Protein AF-A0AAW0FMH1-F1 (afdb_monomer)

Radius of gyration: 12.46 Å; Cα contacts (8 Å, |Δi|>4): 25; chains: 1; bounding box: 28×21×32 Å

Mean predicted aligned error: 6.91 Å

Organism: NCBI:txid2478898

Secondary structure (DSSP, 8-state):
--S-TTTSSSTTS--GGGSEETTEE-TTS--HHHHHS--GGGS-TTSTT-

pLDDT: mean 78.98, std 9.87, range [50.97, 91.75]

Nearest PDB structures (foldseek):
  6iq5-assembly2_B  TM=5.862E-01  e=2.066E-01  Homo sapiens
  3lc4-assembly2_B  TM=6.205E-01  e=4.382E-01  Homo sapiens
  6vlt-assembly6_F  TM=6.104E-01  e=4.382E-01  Homo sapiens
  6udl-assembly2_B  TM=5.281E-01  e=1.972E+00  Homo sapiens

Foldseek 3Di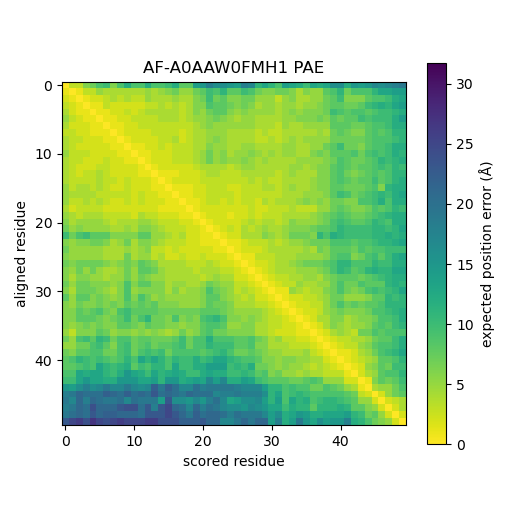:
DQQPCVLPPVSVDDDPVSQDDPNHGDPVHDDVQCVPQNDDPRGPPPPVPD

Solvent-accessible surface area (backbone atoms only — not comparable to full-atom values): 3421 Å² total; per-residue (Å²): 124,82,64,37,55,90,85,28,71,65,49,92,56,94,60,71,65,77,50,42,48,96,92,36,76,37,85,89,46,82,61,65,60,50,70,73,46,42,65,73,103,74,26,59,85,78,62,88,82,114

InterPro domains:
  IPR001128 Cytochrome P450 [PF00067] (1-43)
  IPR036396 Cytochrome P450 superfamily [G3DSA:1.10.630.10] (1-44)
  IPR036396 Cytochrome P450 superfamily [SSF48264] (1-43)

Structure (mmCIF, N/CA/C/O backbone):
data_AF-A0AAW0FMH1-F1
#
_entry.id   AF-A0AAW0FMH1-F1
#
loop_
_atom_site.group_PDB
_atom_site.id
_atom_site.type_symbol
_atom_site.label_atom_id
_atom_site.label_alt_id
_atom_site.label_comp_id
_atom_site.label_asym_id
_atom_site.label_entity_id
_atom_site.label_seq_id
_atom_site.pdbx_PDB_ins_code
_atom_site.Cartn_x
_atom_site.Cartn_y
_atom_site.Cartn_z
_atom_site.occupancy
_atom_site.B_iso_or_equiv
_atom_site.auth_seq_id
_atom_site.auth_comp_id
_atom_site.auth_asym_id
_atom_site.auth_atom_id
_atom_site.pdbx_PDB_model_num
ATOM 1 N N . MET A 1 1 ? 6.677 -6.257 -9.684 1.00 65.31 1 MET A N 1
ATOM 2 C CA . MET A 1 1 ? 5.714 -6.567 -8.605 1.00 65.31 1 MET A CA 1
ATOM 3 C C . MET A 1 1 ? 4.828 -5.375 -8.262 1.00 65.31 1 MET A C 1
ATOM 5 O O . MET A 1 1 ? 3.634 -5.586 -8.244 1.00 65.31 1 MET A O 1
ATOM 9 N N . LEU A 1 2 ? 5.345 -4.155 -8.041 1.00 77.50 2 LEU A N 1
ATOM 10 C CA . LEU A 1 2 ? 4.490 -2.980 -7.755 1.00 77.50 2 LEU A CA 1
ATOM 11 C C . LEU A 1 2 ? 4.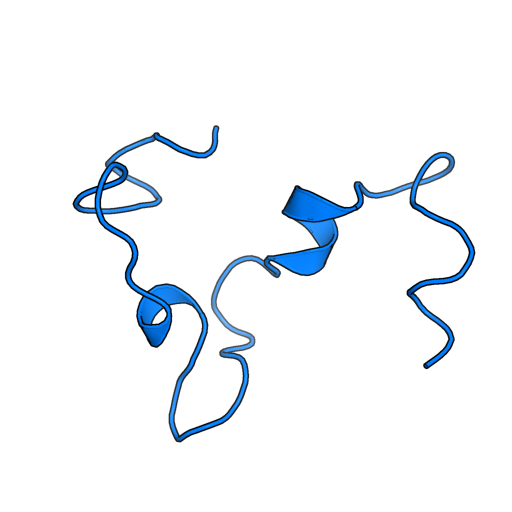057 -2.169 -8.987 1.00 77.50 2 LEU A C 1
ATOM 13 O O . LEU A 1 2 ? 3.125 -1.387 -8.894 1.00 77.50 2 LEU A O 1
ATOM 17 N N . HIS A 1 3 ? 4.698 -2.374 -10.140 1.00 82.94 3 HIS A N 1
ATOM 18 C CA . HIS A 1 3 ? 4.303 -1.746 -11.408 1.00 82.94 3 HIS A CA 1
ATOM 19 C C . HIS A 1 3 ? 3.759 -2.762 -12.417 1.00 82.94 3 HIS A C 1
ATOM 21 O O . HIS A 1 3 ? 3.869 -2.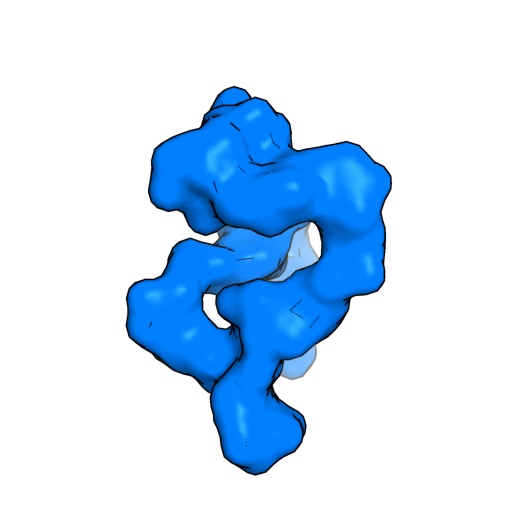548 -13.618 1.00 82.94 3 HIS A O 1
ATOM 27 N N . ASN A 1 4 ? 3.251 -3.914 -11.957 1.00 84.00 4 ASN A N 1
ATOM 28 C CA . ASN A 1 4 ? 2.569 -4.823 -12.876 1.00 84.00 4 ASN A CA 1
ATOM 29 C C . ASN A 1 4 ? 1.220 -4.189 -13.249 1.00 84.00 4 ASN A C 1
ATOM 31 O O . ASN A 1 4 ? 0.399 -4.030 -12.347 1.00 84.00 4 ASN A O 1
ATOM 35 N N . PRO A 1 5 ? 0.974 -3.826 -14.519 1.00 85.88 5 PRO A N 1
ATOM 36 C CA . PRO A 1 5 ? -0.274 -3.182 -14.916 1.00 85.88 5 PRO A CA 1
ATOM 37 C C . PRO A 1 5 ? -1.506 -4.087 -14.765 1.00 85.88 5 PRO A C 1
ATOM 39 O O . PRO A 1 5 ? -2.614 -3.564 -14.687 1.00 85.88 5 PRO A O 1
ATOM 42 N N . GLU A 1 6 ? -1.337 -5.413 -14.681 1.00 85.25 6 GLU A N 1
ATOM 43 C CA . GLU A 1 6 ? -2.441 -6.334 -14.362 1.00 85.25 6 GLU A CA 1
ATOM 44 C C . GLU A 1 6 ? -2.914 -6.191 -12.907 1.00 85.25 6 GLU A C 1
ATOM 46 O O . GLU A 1 6 ? -4.106 -6.296 -12.631 1.00 85.25 6 GLU A O 1
ATOM 51 N N . ASP A 1 7 ? -1.987 -5.915 -11.986 1.00 81.69 7 ASP A N 1
ATOM 52 C CA . ASP A 1 7 ? -2.276 -5.752 -10.557 1.00 81.69 7 ASP A CA 1
ATOM 53 C C . ASP A 1 7 ? -2.574 -4.281 -10.196 1.00 81.69 7 ASP A C 1
ATOM 55 O O . ASP A 1 7 ? -3.379 -3.994 -9.309 1.00 81.69 7 ASP A O 1
ATOM 59 N N . TYR A 1 8 ? -1.922 -3.339 -10.887 1.00 85.25 8 TYR A N 1
ATOM 60 C CA . TYR A 1 8 ? -1.993 -1.896 -10.652 1.00 85.25 8 TYR A CA 1
ATOM 61 C C . TYR A 1 8 ? -2.194 -1.150 -11.980 1.00 85.25 8 TYR A C 1
ATOM 63 O O . TYR A 1 8 ? -1.215 -0.713 -12.588 1.00 85.25 8 TYR A O 1
ATOM 71 N N . PRO A 1 9 ? -3.445 -0.970 -12.439 1.00 87.38 9 PRO A N 1
ATOM 72 C CA . PRO A 1 9 ? -3.735 -0.183 -13.638 1.00 87.38 9 PRO A CA 1
ATOM 73 C C . PRO A 1 9 ? -3.173 1.237 -13.507 1.00 87.38 9 PRO A C 1
ATOM 75 O O . PRO A 1 9 ? -3.345 1.855 -12.465 1.00 87.38 9 PRO A O 1
ATOM 78 N N . ASP A 1 10 ? -2.504 1.778 -14.523 1.00 89.50 10 ASP A N 1
ATOM 79 C CA . ASP A 1 10 ? -1.788 3.067 -14.435 1.00 89.50 10 ASP A CA 1
ATOM 80 C C . ASP A 1 10 ? -0.787 3.114 -13.257 1.00 89.50 10 ASP A C 1
ATOM 82 O O . ASP A 1 10 ? -0.954 3.907 -12.323 1.00 89.50 10 ASP A O 1
ATOM 86 N N . PRO A 1 11 ? 0.238 2.242 -13.247 1.00 86.44 11 PRO A N 1
ATOM 87 C CA . PRO A 1 11 ? 1.103 2.043 -12.081 1.00 86.44 11 PRO A CA 1
ATOM 88 C C . PRO A 1 11 ? 1.966 3.264 -11.729 1.00 86.44 11 PRO A C 1
ATOM 90 O O . PRO A 1 11 ? 2.371 3.408 -10.581 1.00 86.44 11 PRO A O 1
ATOM 93 N N . GLU A 1 12 ? 2.218 4.145 -12.698 1.00 88.50 12 GLU A N 1
ATOM 94 C CA . GLU A 1 12 ? 2.994 5.379 -12.517 1.00 88.50 12 GLU A CA 1
ATOM 95 C C . GLU A 1 12 ? 2.160 6.521 -11.902 1.00 88.50 12 GLU A C 1
ATOM 97 O O . GLU A 1 12 ? 2.702 7.548 -11.496 1.00 88.50 12 GLU A O 1
ATOM 102 N N . GLU A 1 13 ? 0.834 6.362 -11.814 1.00 91.75 13 GLU A N 1
ATOM 103 C CA . GLU A 1 13 ? -0.049 7.361 -11.215 1.00 91.75 13 GLU A CA 1
ATOM 104 C C . GLU A 1 13 ? -0.273 7.089 -9.721 1.00 91.75 13 GLU A C 1
ATOM 106 O O . GLU A 1 13 ? -0.521 5.963 -9.277 1.00 91.75 13 GLU A O 1
ATOM 111 N N . PHE A 1 14 ? -0.257 8.146 -8.911 1.00 88.38 14 PHE A N 1
ATOM 112 C CA . PHE A 1 14 ? -0.618 8.048 -7.500 1.00 88.38 14 PHE A CA 1
ATOM 113 C C . PHE A 1 14 ? -2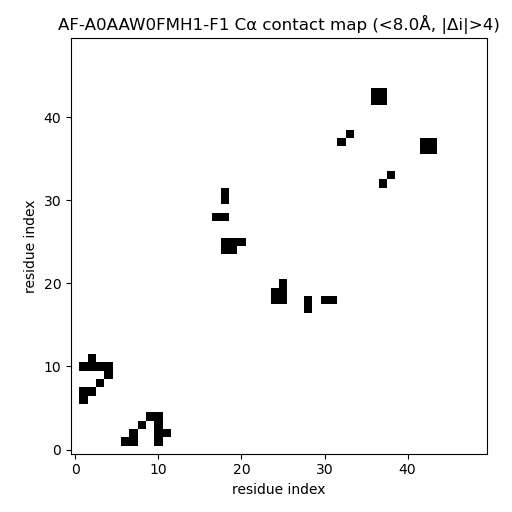.149 8.045 -7.344 1.00 88.38 14 PHE A C 1
ATOM 115 O O . PHE A 1 14 ? -2.773 9.101 -7.403 1.00 88.38 14 PHE A O 1
ATOM 122 N N . LYS A 1 15 ? -2.748 6.858 -7.143 1.00 87.00 15 LYS A N 1
ATOM 123 C CA . LYS A 1 15 ? -4.197 6.668 -6.897 1.00 87.00 15 LYS A 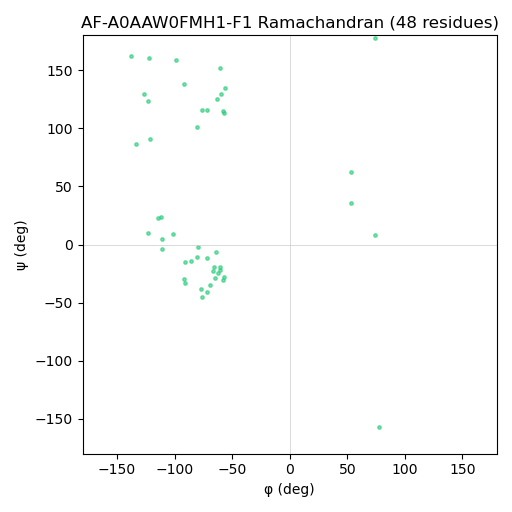CA 1
ATOM 124 C C . LYS A 1 15 ? -4.447 5.962 -5.553 1.00 87.00 15 LYS A C 1
ATOM 126 O O . LYS A 1 15 ? -4.446 4.727 -5.509 1.00 87.00 15 LYS A O 1
ATOM 131 N N . PRO A 1 16 ? -4.616 6.700 -4.440 1.00 86.31 16 PRO A N 1
ATOM 132 C CA . PRO A 1 16 ? -4.936 6.131 -3.125 1.00 86.31 16 PRO A CA 1
ATOM 133 C C . PRO A 1 16 ? -6.212 5.281 -3.111 1.00 86.31 16 PRO A C 1
ATOM 135 O O . PRO A 1 16 ? -6.324 4.337 -2.330 1.00 86.31 16 PRO A O 1
ATOM 138 N N . GLU A 1 17 ? -7.151 5.580 -4.006 1.00 88.19 17 GLU A N 1
ATOM 139 C CA . GLU A 1 17 ? -8.449 4.918 -4.151 1.00 88.19 17 GLU A CA 1
ATOM 140 C C . GLU A 1 17 ? -8.308 3.425 -4.478 1.00 88.19 17 GLU A C 1
ATOM 142 O O . GLU A 1 17 ? -9.222 2.653 -4.212 1.00 88.19 17 GLU A O 1
ATOM 147 N N . ARG A 1 18 ? -7.144 2.982 -4.981 1.00 86.56 18 ARG A N 1
ATOM 148 C CA . ARG A 1 18 ? -6.832 1.553 -5.172 1.00 86.56 18 ARG A CA 1
ATOM 149 C C . ARG A 1 18 ? -6.918 0.744 -3.882 1.00 86.56 18 ARG A C 1
ATOM 151 O O . ARG A 1 18 ? -7.175 -0.453 -3.933 1.00 86.56 18 ARG A O 1
ATOM 158 N N . PHE A 1 19 ? -6.633 1.382 -2.750 1.00 86.94 19 PHE A N 1
ATOM 159 C CA . PHE A 1 19 ? -6.542 0.729 -1.447 1.00 86.94 19 PHE A CA 1
ATOM 160 C C . PHE A 1 19 ? -7.679 1.130 -0.507 1.00 86.94 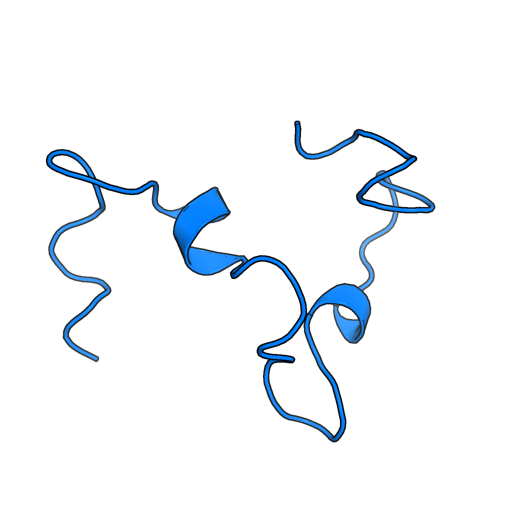19 PHE A C 1
ATOM 162 O O . PHE A 1 19 ? -7.750 0.607 0.603 1.00 86.94 19 PHE A O 1
ATOM 169 N N . ILE A 1 20 ? -8.556 2.053 -0.921 1.00 88.25 20 ILE A N 1
ATOM 170 C CA . ILE A 1 20 ? -9.590 2.650 -0.073 1.00 88.25 20 ILE A CA 1
ATOM 171 C C . ILE A 1 20 ? -10.965 2.426 -0.699 1.00 88.25 20 ILE A C 1
ATOM 173 O O . ILE A 1 20 ? -11.240 2.884 -1.804 1.00 88.25 20 ILE A O 1
ATOM 177 N N . LYS A 1 21 ? -11.864 1.804 0.062 1.00 86.44 21 LYS A N 1
ATOM 178 C CA . LYS A 1 21 ? -13.276 1.628 -0.270 1.00 86.44 21 LYS A CA 1
ATOM 179 C C . LYS A 1 21 ? -14.140 2.156 0.871 1.00 86.44 21 LYS A C 1
ATOM 181 O O . LYS A 1 21 ? -13.906 1.839 2.034 1.00 86.44 21 LYS A O 1
ATOM 186 N N . ASP A 1 22 ? -15.112 3.007 0.547 1.00 87.12 22 ASP A N 1
ATOM 187 C CA . ASP A 1 22 ? -16.023 3.632 1.522 1.00 87.12 22 ASP A CA 1
ATOM 188 C C . ASP A 1 22 ? -15.295 4.358 2.676 1.00 87.12 22 ASP A C 1
ATOM 190 O O . ASP A 1 22 ? -15.718 4.339 3.833 1.00 87.12 22 ASP A O 1
ATOM 194 N N . GLY A 1 23 ? -14.154 4.984 2.363 1.0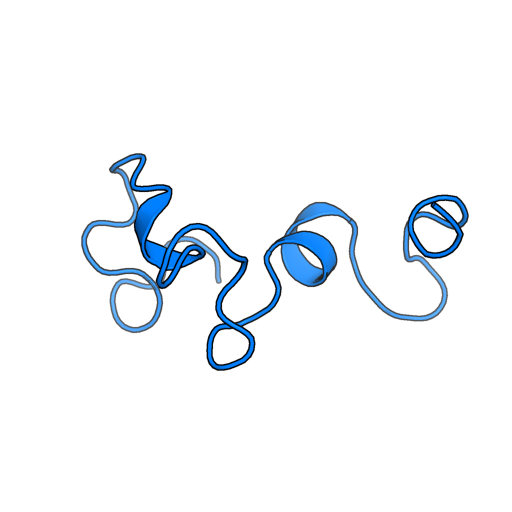0 85.00 23 GLY A N 1
ATOM 195 C CA . GLY A 1 23 ? -13.325 5.711 3.332 1.00 85.00 23 GLY A CA 1
ATOM 196 C C . GLY A 1 23 ? -12.520 4.822 4.287 1.00 85.00 23 GLY A C 1
ATOM 197 O O . GLY A 1 23 ? -11.907 5.337 5.221 1.00 85.00 23 GLY A O 1
ATOM 198 N N . LYS A 1 24 ? -12.502 3.503 4.070 1.00 86.06 24 LYS A N 1
ATOM 199 C CA . LYS A 1 24 ? -11.709 2.530 4.835 1.00 86.06 24 LYS A CA 1
ATOM 200 C C . LYS A 1 24 ? -10.783 1.754 3.908 1.00 86.06 24 LYS A C 1
ATOM 202 O O . LYS A 1 24 ? -11.011 1.709 2.706 1.00 86.06 24 LYS A O 1
ATOM 207 N N . LEU A 1 25 ? -9.742 1.136 4.464 1.00 83.50 25 LEU A N 1
ATOM 208 C CA . LEU A 1 25 ? -8.906 0.216 3.695 1.00 83.50 25 LEU A CA 1
ATOM 209 C C . LEU A 1 25 ? -9.768 -0.933 3.159 1.00 83.50 25 LEU A C 1
ATOM 211 O O . LEU A 1 25 ? -10.529 -1.532 3.921 1.00 83.50 25 LEU A O 1
ATOM 215 N N . ASP A 1 26 ? -9.666 -1.217 1.862 1.00 85.00 26 ASP A N 1
ATOM 216 C CA . ASP A 1 26 ? -10.393 -2.325 1.245 1.00 85.00 26 ASP A CA 1
ATOM 217 C C . ASP A 1 26 ? -9.709 -3.656 1.618 1.00 85.00 26 ASP A C 1
ATOM 219 O O . ASP A 1 26 ? -8.564 -3.882 1.229 1.00 85.00 26 ASP A O 1
ATOM 223 N N . PRO A 1 27 ? -10.366 -4.564 2.363 1.00 80.62 27 PRO A N 1
ATOM 224 C CA . PRO A 1 27 ? -9.770 -5.846 2.740 1.00 80.62 27 PRO A CA 1
ATOM 225 C C . PRO A 1 27 ? -9.658 -6.830 1.565 1.00 80.62 27 PRO A C 1
ATOM 227 O O . PRO A 1 27 ? -9.026 -7.875 1.708 1.00 80.62 27 PRO A O 1
ATOM 230 N N . ASN A 1 28 ? -10.296 -6.542 0.425 1.00 82.44 28 ASN A N 1
ATOM 231 C CA . ASN A 1 28 ? -10.280 -7.412 -0.753 1.00 82.44 28 ASN A CA 1
ATOM 232 C C . ASN A 1 28 ? -9.072 -7.161 -1.658 1.00 82.44 28 ASN A C 1
ATOM 234 O O . ASN A 1 28 ? -8.795 -7.970 -2.543 1.00 82.44 28 ASN A O 1
ATOM 238 N N . VAL A 1 29 ? -8.365 -6.048 -1.457 1.00 82.06 29 VAL A N 1
ATOM 239 C CA . VAL A 1 29 ? -7.123 -5.761 -2.172 1.00 82.06 29 VAL A CA 1
ATOM 240 C C . VAL A 1 29 ? -5.929 -6.110 -1.298 1.00 82.06 29 VAL A C 1
ATOM 242 O O . VAL A 1 29 ? -6.012 -6.226 -0.076 1.00 82.06 29 VAL A O 1
ATOM 245 N N . ARG A 1 30 ? -4.784 -6.317 -1.943 1.00 77.25 30 ARG A N 1
ATOM 246 C CA . ARG A 1 30 ? -3.556 -6.694 -1.253 1.00 77.25 30 ARG A CA 1
ATOM 247 C C . ARG A 1 30 ? -3.132 -5.586 -0.295 1.00 77.25 30 ARG A C 1
ATOM 249 O O . ARG A 1 30 ? -2.942 -4.450 -0.725 1.00 77.25 30 ARG A O 1
ATOM 256 N N . ASP A 1 31 ? -2.944 -5.951 0.972 1.00 76.62 31 ASP A N 1
ATOM 257 C CA . ASP A 1 31 ? -2.613 -4.998 2.027 1.00 76.62 31 ASP A CA 1
ATOM 258 C C . ASP A 1 31 ? -1.320 -4.234 1.677 1.00 76.62 31 ASP A C 1
ATOM 260 O O . ASP A 1 31 ? -0.240 -4.849 1.615 1.00 76.62 31 ASP A O 1
ATOM 264 N N . PRO A 1 32 ? -1.400 -2.907 1.453 1.00 75.38 32 PRO A N 1
ATOM 265 C CA . PRO A 1 32 ? -0.242 -2.094 1.103 1.00 75.38 32 PRO A CA 1
ATOM 266 C C . PRO A 1 32 ? 0.845 -2.123 2.187 1.00 75.38 32 PRO A C 1
ATOM 268 O O . PRO A 1 32 ? 2.018 -1.904 1.885 1.00 75.38 32 PRO A O 1
ATOM 271 N N . LEU A 1 33 ? 0.503 -2.455 3.433 1.00 75.38 33 LEU A N 1
ATOM 272 C CA . LEU A 1 33 ? 1.435 -2.500 4.558 1.00 75.38 33 LEU A CA 1
ATOM 273 C C . LEU A 1 33 ? 2.388 -3.689 4.463 1.00 75.38 33 LEU A C 1
ATOM 275 O O . LEU A 1 33 ? 3.591 -3.540 4.678 1.00 75.38 33 LEU A O 1
ATOM 279 N N . THR A 1 34 ? 1.881 -4.851 4.053 1.00 73.19 34 THR A N 1
ATOM 280 C CA . THR A 1 34 ? 2.715 -6.041 3.809 1.00 73.19 34 THR A CA 1
ATOM 281 C C . THR A 1 34 ? 3.686 -5.840 2.645 1.00 73.19 34 THR A C 1
ATOM 283 O O . THR A 1 34 ? 4.775 -6.417 2.625 1.00 73.19 34 THR A O 1
ATOM 286 N N . LEU A 1 35 ? 3.304 -5.002 1.678 1.00 74.69 35 LEU A N 1
ATOM 287 C CA . LEU A 1 35 ? 4.130 -4.634 0.534 1.00 74.69 35 LEU A CA 1
ATOM 288 C C . LEU A 1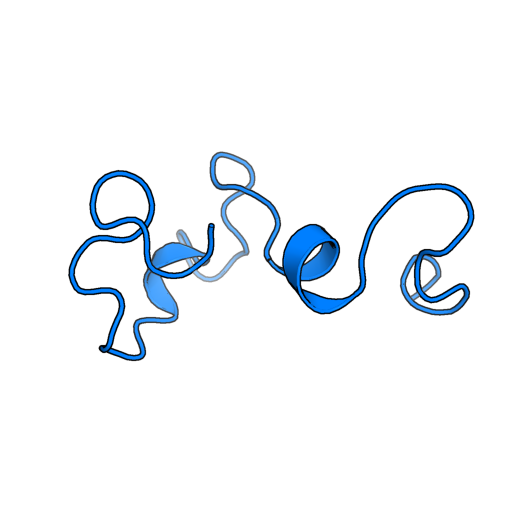 35 ? 5.213 -3.624 0.915 1.00 74.69 35 LEU A C 1
ATOM 290 O O . LEU A 1 35 ? 6.364 -3.795 0.522 1.00 74.69 35 LEU A O 1
ATOM 294 N N . ALA A 1 36 ? 4.853 -2.595 1.682 1.00 78.06 36 ALA A N 1
ATOM 295 C CA . ALA A 1 36 ? 5.759 -1.511 2.047 1.00 78.06 36 ALA A CA 1
ATOM 296 C C . ALA A 1 36 ? 6.750 -1.902 3.157 1.00 78.06 36 ALA A C 1
ATOM 298 O O . ALA A 1 36 ? 7.917 -1.518 3.108 1.00 78.06 36 ALA A O 1
ATOM 299 N N . PHE A 1 37 ? 6.307 -2.681 4.147 1.00 78.56 37 PHE A N 1
ATOM 300 C CA . PHE A 1 37 ? 7.088 -2.997 5.353 1.00 78.56 37 PHE A CA 1
ATOM 301 C C . PHE A 1 37 ? 7.541 -4.460 5.432 1.00 78.56 37 PHE A C 1
ATOM 303 O O . PHE A 1 37 ? 8.163 -4.883 6.414 1.00 78.56 37 PHE A O 1
ATOM 310 N N . GLY A 1 38 ? 7.269 -5.217 4.370 1.00 75.81 38 GLY A N 1
ATOM 311 C CA . GLY A 1 38 ? 7.606 -6.626 4.252 1.00 75.81 38 GLY A CA 1
ATOM 312 C C . GLY A 1 38 ? 6.720 -7.535 5.103 1.00 75.81 38 GLY A C 1
ATOM 313 O O . GLY A 1 38 ? 5.846 -7.106 5.854 1.00 75.81 38 GLY A O 1
ATOM 314 N N . PHE A 1 39 ? 6.969 -8.835 4.983 1.00 77.12 39 PHE A N 1
ATOM 315 C CA . PHE A 1 39 ? 6.222 -9.891 5.662 1.00 77.12 39 PHE A CA 1
ATOM 316 C C . PHE A 1 39 ? 7.172 -10.975 6.202 1.00 77.12 39 PHE A C 1
ATOM 318 O O . PHE A 1 39 ? 8.325 -11.093 5.780 1.00 77.12 39 PHE A O 1
ATOM 325 N N . GLY A 1 40 ? 6.690 -11.789 7.146 1.00 75.81 40 GLY A N 1
ATOM 326 C CA . GLY A 1 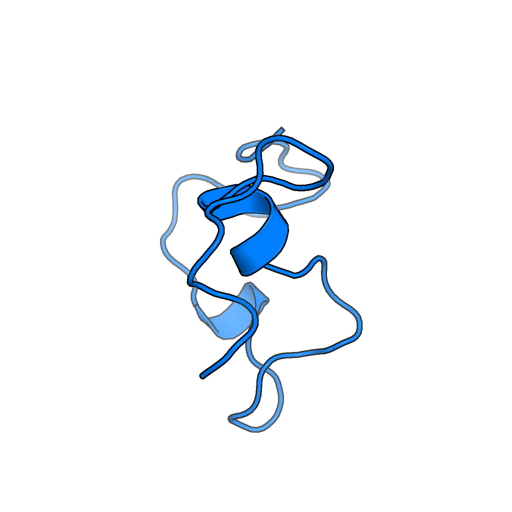40 ? 7.444 -12.907 7.723 1.00 75.81 40 GLY A CA 1
ATOM 327 C C . GLY A 1 40 ? 8.487 -12.489 8.767 1.00 75.81 40 GLY A C 1
ATOM 328 O O . GLY A 1 40 ? 8.405 -11.430 9.370 1.00 75.81 40 GLY A O 1
ATOM 329 N N . ARG A 1 41 ? 9.511 -13.324 8.991 1.00 79.44 41 ARG A N 1
ATOM 330 C CA . ARG A 1 41 ? 10.488 -13.171 10.098 1.00 79.44 41 ARG A CA 1
ATOM 331 C C . ARG A 1 41 ? 11.358 -11.902 10.045 1.00 79.44 41 ARG A C 1
ATOM 333 O O . ARG A 1 41 ? 12.155 -11.674 10.950 1.00 79.44 41 ARG A O 1
ATOM 340 N N . ARG A 1 42 ? 11.264 -11.120 8.968 1.00 78.06 42 ARG A N 1
ATOM 341 C CA . ARG A 1 42 ? 12.028 -9.885 8.730 1.00 78.06 42 ARG A CA 1
ATOM 342 C C . ARG A 1 42 ? 11.128 -8.672 8.492 1.00 78.06 42 ARG A C 1
ATOM 344 O O . ARG A 1 42 ? 11.645 -7.636 8.083 1.00 78.06 42 ARG A O 1
ATOM 351 N N . SER A 1 43 ? 9.819 -8.793 8.724 1.00 76.19 43 SER A N 1
ATOM 352 C CA . SER A 1 43 ? 8.926 -7.636 8.711 1.00 76.19 43 SER A CA 1
ATOM 353 C C . SER A 1 43 ? 9.352 -6.628 9.776 1.00 76.19 43 SER A C 1
ATOM 355 O O . SER A 1 43 ? 9.923 -6.999 10.807 1.00 76.19 43 SER A O 1
ATOM 357 N N . VAL A 1 44 ? 9.062 -5.349 9.541 1.00 76.12 44 VAL A N 1
ATOM 358 C CA . VAL A 1 44 ? 9.291 -4.302 10.544 1.00 76.12 44 VAL A CA 1
ATOM 359 C C . VAL A 1 44 ? 8.520 -4.654 11.821 1.00 76.12 44 VAL A C 1
ATOM 361 O O . VAL A 1 44 ? 7.292 -4.684 11.833 1.00 76.12 44 VAL A O 1
ATOM 364 N N . PHE A 1 45 ? 9.261 -4.943 12.894 1.00 61.34 45 PHE A N 1
ATOM 365 C CA . PHE A 1 45 ? 8.744 -5.562 14.122 1.00 61.34 45 PHE A CA 1
ATOM 366 C C . PHE A 1 45 ? 7.695 -4.706 14.853 1.00 61.34 45 PHE A C 1
ATOM 368 O O . PHE A 1 45 ? 6.842 -5.236 15.546 1.00 61.34 45 PHE A O 1
ATOM 375 N N . ASN A 1 46 ? 7.712 -3.386 14.651 1.00 59.47 46 ASN A N 1
ATOM 376 C CA . ASN A 1 46 ? 6.913 -2.441 15.438 1.00 59.47 46 ASN A CA 1
ATOM 377 C C . ASN A 1 46 ? 5.636 -1.945 14.738 1.00 59.47 46 ASN A C 1
ATOM 379 O O . ASN A 1 46 ? 5.037 -0.978 15.204 1.00 59.47 46 ASN A O 1
ATOM 383 N N . TYR A 1 47 ? 5.251 -2.529 13.596 1.00 60.69 47 TYR A N 1
ATOM 384 C CA . TYR A 1 47 ? 4.087 -2.052 12.837 1.00 60.69 47 TYR A CA 1
ATOM 385 C C . TYR A 1 47 ? 2.780 -2.769 13.215 1.00 60.69 47 TYR A C 1
ATOM 387 O O . TYR A 1 47 ? 1.719 -2.167 13.160 1.00 60.69 47 TYR A O 1
ATOM 395 N N . GLN A 1 48 ? 2.845 -4.033 13.640 1.00 56.09 48 GLN A N 1
ATOM 396 C CA . GLN A 1 48 ? 1.654 -4.850 13.929 1.00 56.09 48 GLN A CA 1
ATOM 397 C C . GLN A 1 48 ? 1.013 -4.551 15.306 1.00 56.09 48 GLN A C 1
ATOM 399 O O . GLN A 1 48 ? -0.011 -5.139 15.633 1.00 56.09 48 GLN A O 1
ATOM 404 N N . GLU A 1 49 ? 1.599 -3.652 16.110 1.00 51.31 49 GLU A N 1
ATOM 405 C CA . GLU A 1 49 ? 1.161 -3.334 17.484 1.00 51.31 49 GLU A CA 1
ATOM 406 C C . GLU A 1 49 ? 0.624 -1.894 17.665 1.00 51.31 49 GLU A C 1
ATOM 408 O O . GLU A 1 49 ? 0.642 -1.367 18.779 1.00 51.31 49 GLU A O 1
ATOM 413 N N . ARG A 1 50 ? 0.153 -1.223 16.604 1.00 50.97 50 ARG A N 1
ATOM 414 C CA . ARG A 1 50 ? -0.542 0.076 16.719 1.00 50.97 50 ARG A CA 1
ATOM 415 C C . ARG A 1 50 ? -1.916 0.073 16.076 1.00 50.97 50 ARG A C 1
ATOM 417 O O . ARG A 1 50 ? -2.037 -0.500 14.974 1.00 50.97 50 ARG A O 1
#

Sequence (50 aa):
MLHNPEDYPDPEEFKPERFIKDGKLDPNVRDPLTLAFGFGRRSVFNYQER